Protein AF-A0A645C8V9-F1 (afdb_monomer_lite)

Sequence (67 aa):
MRPEHRRVSEMVIECGHAVPLDEETKKKREELGLDPIPETVQKYPEALEELKTLLKTCKFDKLVAEK

Structure (mmCIF, N/CA/C/O backbone):
data_AF-A0A645C8V9-F1
#
_entry.id  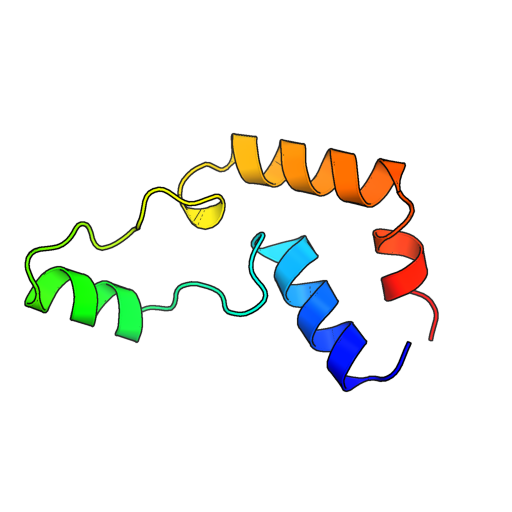 AF-A0A645C8V9-F1
#
loop_
_atom_site.group_PDB
_atom_site.id
_atom_site.type_symbol
_atom_site.label_atom_id
_atom_site.label_alt_id
_atom_site.label_comp_id
_atom_site.label_asym_id
_atom_site.label_entity_id
_atom_site.label_seq_id
_atom_site.pdbx_PDB_ins_code
_atom_site.Cartn_x
_atom_site.Cartn_y
_atom_site.Cartn_z
_atom_site.occupancy
_atom_site.B_iso_or_equiv
_atom_site.auth_seq_id
_atom_site.auth_comp_id
_atom_site.auth_asym_id
_atom_site.auth_atom_id
_atom_site.pdbx_PDB_model_num
ATOM 1 N N . MET A 1 1 ? -11.341 -8.647 14.961 1.00 89.75 1 MET A N 1
ATOM 2 C CA . MET A 1 1 ? -10.878 -9.207 13.662 1.00 89.75 1 MET A CA 1
ATOM 3 C C . MET A 1 1 ? -9.893 -10.345 13.942 1.00 89.75 1 MET A C 1
ATOM 5 O O . MET A 1 1 ? -9.180 -10.238 14.931 1.00 89.75 1 MET A O 1
ATOM 9 N N . ARG A 1 2 ? -9.840 -11.437 13.152 1.00 95.25 2 ARG A N 1
ATOM 10 C CA . ARG A 1 2 ? -8.805 -12.478 13.378 1.00 95.25 2 ARG A CA 1
ATOM 11 C C . ARG A 1 2 ? -7.398 -11.904 13.123 1.00 95.25 2 ARG A C 1
ATOM 13 O O . ARG A 1 2 ? -7.288 -11.021 12.268 1.00 95.25 2 ARG A O 1
ATOM 20 N N . PRO A 1 3 ? -6.346 -12.379 13.815 1.00 95.44 3 PRO A N 1
ATOM 21 C CA . PRO A 1 3 ? -5.000 -11.808 13.708 1.00 95.44 3 PRO A CA 1
ATOM 22 C C . PRO A 1 3 ? -4.460 -11.730 12.274 1.00 95.44 3 PRO A C 1
ATOM 24 O O . PRO A 1 3 ? -3.861 -10.730 11.890 1.00 95.44 3 PRO A O 1
ATOM 27 N N . GLU A 1 4 ? -4.726 -12.743 11.453 1.00 95.94 4 GLU A N 1
ATOM 28 C CA . GLU A 1 4 ? -4.243 -12.827 10.073 1.00 95.94 4 GLU A CA 1
ATOM 29 C C . GLU A 1 4 ? -4.906 -11.770 9.184 1.00 95.94 4 GLU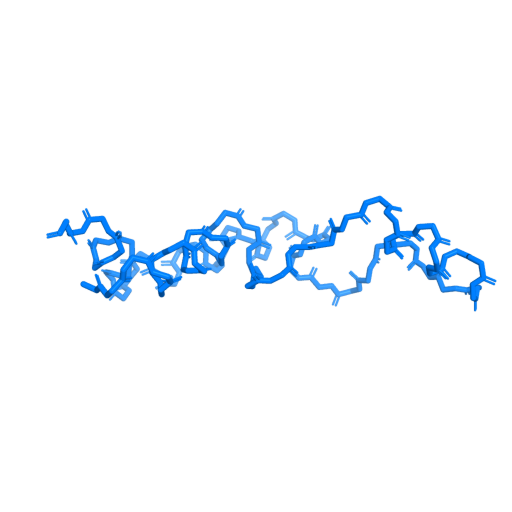 A C 1
ATOM 31 O O . GLU A 1 4 ? -4.237 -11.092 8.408 1.00 95.94 4 GLU A O 1
ATOM 36 N N . HIS A 1 5 ? -6.217 -11.570 9.345 1.00 96.62 5 HIS A N 1
ATOM 37 C CA . HIS A 1 5 ? -6.944 -10.515 8.639 1.00 96.62 5 HIS A CA 1
ATOM 38 C C . HIS A 1 5 ? -6.493 -9.124 9.080 1.00 96.62 5 HIS A C 1
ATOM 40 O O . HIS A 1 5 ? -6.422 -8.220 8.248 1.00 96.62 5 HIS A O 1
ATOM 46 N N . ARG A 1 6 ? -6.151 -8.955 10.363 1.00 96.62 6 ARG A N 1
ATOM 47 C CA . ARG A 1 6 ? -5.629 -7.686 10.879 1.00 96.62 6 ARG A CA 1
ATOM 48 C C . ARG A 1 6 ? -4.296 -7.345 10.233 1.00 96.62 6 ARG A C 1
ATOM 50 O O . ARG A 1 6 ? -4.178 -6.270 9.663 1.00 96.62 6 ARG A O 1
ATOM 57 N N . ARG A 1 7 ? -3.360 -8.296 10.212 1.00 96.38 7 ARG A N 1
ATOM 58 C CA . ARG A 1 7 ? -2.045 -8.122 9.583 1.00 96.38 7 ARG A CA 1
ATOM 59 C C . ARG A 1 7 ? -2.149 -7.745 8.106 1.00 96.38 7 ARG A C 1
ATOM 61 O O . ARG A 1 7 ? -1.435 -6.867 7.637 1.00 96.38 7 ARG A O 1
ATOM 68 N N . VAL A 1 8 ? -3.053 -8.386 7.363 1.00 97.75 8 VAL A N 1
ATOM 69 C CA . VAL A 1 8 ? -3.293 -8.027 5.955 1.00 97.75 8 VAL A CA 1
ATOM 70 C C . VAL A 1 8 ? -3.894 -6.629 5.826 1.00 97.75 8 VAL A C 1
ATOM 72 O O . VAL A 1 8 ? -3.498 -5.863 4.952 1.00 97.75 8 VAL A O 1
ATOM 75 N N . SER A 1 9 ? -4.819 -6.273 6.715 1.00 97.88 9 SER A N 1
ATOM 76 C CA . SER A 1 9 ? -5.440 -4.947 6.722 1.00 97.88 9 SER A CA 1
ATOM 77 C C . SER A 1 9 ? -4.444 -3.837 7.071 1.00 97.88 9 SER A C 1
ATOM 79 O O . SER A 1 9 ? -4.519 -2.758 6.492 1.00 97.88 9 SER A O 1
ATOM 81 N N . GLU A 1 10 ? -3.493 -4.100 7.969 1.00 96.88 10 GLU A N 1
ATOM 82 C CA . GLU A 1 10 ? -2.393 -3.185 8.300 1.00 96.88 10 GLU A CA 1
ATOM 83 C C . GLU A 1 10 ? -1.532 -2.891 7.064 1.00 96.88 10 GLU A C 1
ATOM 85 O O . GLU A 1 10 ? -1.272 -1.723 6.782 1.00 96.88 10 GLU A O 1
ATOM 90 N N . MET A 1 11 ? -1.199 -3.910 6.259 1.00 97.50 11 MET A N 1
ATOM 91 C CA . MET A 1 11 ? -0.472 -3.711 4.996 1.00 97.50 11 MET A CA 1
ATOM 92 C C . MET A 1 11 ? -1.261 -2.830 4.017 1.00 97.50 11 MET A C 1
ATOM 94 O O . MET A 1 11 ? -0.702 -1.896 3.442 1.00 97.50 11 MET A O 1
ATOM 98 N N . VAL A 1 12 ? -2.575 -3.051 3.881 1.00 97.69 12 VAL A N 1
ATOM 99 C CA . VAL A 1 12 ? -3.434 -2.203 3.032 1.00 97.69 12 VAL A CA 1
ATOM 100 C C . VAL A 1 12 ? -3.455 -0.754 3.524 1.00 97.69 12 VAL A C 1
ATOM 102 O O . VAL A 1 12 ? -3.380 0.162 2.712 1.00 97.69 12 VAL A O 1
ATOM 105 N N . ILE A 1 13 ? -3.534 -0.521 4.836 1.00 97.62 13 ILE A N 1
ATOM 106 C CA . ILE A 1 13 ? -3.515 0.837 5.402 1.00 97.62 13 ILE A CA 1
ATOM 107 C C . ILE A 1 13 ? -2.155 1.518 5.171 1.00 97.62 13 ILE A C 1
ATOM 109 O O . ILE A 1 13 ? -2.108 2.720 4.898 1.00 97.62 13 ILE A O 1
ATOM 113 N N . GLU A 1 14 ? -1.059 0.769 5.283 1.00 96.44 14 GLU A N 1
ATOM 114 C CA . GLU A 1 14 ? 0.300 1.303 5.184 1.00 96.44 14 GLU A CA 1
ATOM 115 C C . GLU A 1 14 ? 0.706 1.622 3.740 1.00 96.44 14 GLU A C 1
ATOM 117 O O . GLU A 1 14 ? 1.180 2.726 3.469 1.00 96.44 14 GLU A O 1
ATOM 122 N N . CYS A 1 15 ? 0.496 0.685 2.812 1.00 95.88 15 CYS A N 1
ATOM 123 C CA . CYS A 1 15 ? 1.018 0.765 1.441 1.00 95.88 15 CYS A CA 1
ATOM 124 C C . CYS A 1 15 ? -0.057 0.689 0.343 1.00 95.88 15 CYS A C 1
ATOM 126 O O . CYS A 1 15 ? 0.257 0.663 -0.850 1.00 95.88 15 CYS A O 1
ATOM 128 N N . GLY A 1 16 ? -1.332 0.608 0.723 1.00 97.06 16 GLY A N 1
ATOM 129 C CA . GLY A 1 16 ? -2.455 0.466 -0.203 1.00 97.06 16 GLY A CA 1
ATOM 130 C C . GLY A 1 16 ? -2.661 -0.940 -0.765 1.00 97.06 16 GLY A C 1
ATOM 131 O O . GLY A 1 16 ? -3.569 -1.139 -1.568 1.00 97.06 16 GLY A O 1
ATOM 132 N N . HIS A 1 17 ? -1.855 -1.920 -0.347 1.00 97.69 17 HIS A N 1
ATOM 133 C CA . HIS A 1 17 ? -1.871 -3.274 -0.894 1.00 97.69 17 HIS A CA 1
ATOM 134 C C . HIS A 1 17 ? -1.823 -4.333 0.207 1.00 97.69 17 HIS A C 1
ATOM 136 O O . HIS A 1 17 ? -1.134 -4.195 1.210 1.00 97.69 17 HIS A O 1
ATOM 142 N N . ALA A 1 18 ? -2.528 -5.443 -0.014 1.00 97.38 18 ALA A N 1
ATOM 143 C CA . ALA A 1 18 ? -2.421 -6.626 0.841 1.00 97.38 18 ALA A CA 1
ATOM 144 C C . ALA A 1 18 ? -1.067 -7.343 0.679 1.00 97.38 18 ALA A C 1
ATOM 146 O O . ALA A 1 18 ? -0.645 -8.077 1.567 1.00 97.38 18 ALA A O 1
ATOM 147 N N . VAL A 1 19 ? -0.413 -7.137 -0.467 1.00 96.25 19 VAL A N 1
ATOM 148 C CA . VAL A 1 19 ? 0.925 -7.633 -0.796 1.00 96.25 19 VAL A CA 1
ATOM 149 C C . VAL A 1 19 ? 1.695 -6.450 -1.394 1.00 96.25 19 VAL A C 1
ATOM 151 O O . VAL A 1 19 ? 1.461 -6.115 -2.557 1.00 96.25 19 VAL A O 1
ATOM 154 N N . PRO A 1 20 ? 2.528 -5.757 -0.599 1.00 95.19 20 PRO A N 1
ATOM 155 C CA . PRO A 1 20 ? 3.311 -4.617 -1.067 1.00 95.19 20 PRO A CA 1
ATOM 156 C C . PRO A 1 20 ? 4.336 -5.029 -2.131 1.00 95.19 20 PRO A C 1
ATOM 158 O O . PRO A 1 20 ? 4.844 -6.150 -2.110 1.00 95.19 20 PRO A O 1
ATOM 161 N N . LEU A 1 21 ? 4.693 -4.105 -3.023 1.00 96.19 21 LEU A N 1
ATOM 162 C CA . LEU A 1 21 ? 5.805 -4.297 -3.956 1.00 96.19 21 LEU A CA 1
ATOM 163 C C . LEU A 1 21 ? 7.142 -4.320 -3.196 1.00 96.19 21 LEU A C 1
ATOM 165 O O . LEU A 1 21 ? 7.478 -3.340 -2.525 1.00 96.19 21 LEU A O 1
ATOM 169 N N . ASP A 1 22 ? 7.910 -5.397 -3.360 1.00 95.75 22 ASP A N 1
ATOM 170 C CA . ASP A 1 22 ? 9.250 -5.587 -2.793 1.00 95.75 22 ASP A CA 1
ATOM 171 C C . ASP A 1 22 ? 10.369 -5.485 -3.851 1.00 95.75 22 ASP A C 1
ATOM 173 O O . ASP A 1 22 ? 10.121 -5.362 -5.053 1.00 95.75 22 ASP A O 1
ATOM 177 N N . GLU A 1 23 ? 11.626 -5.505 -3.398 1.00 97.31 23 GLU A N 1
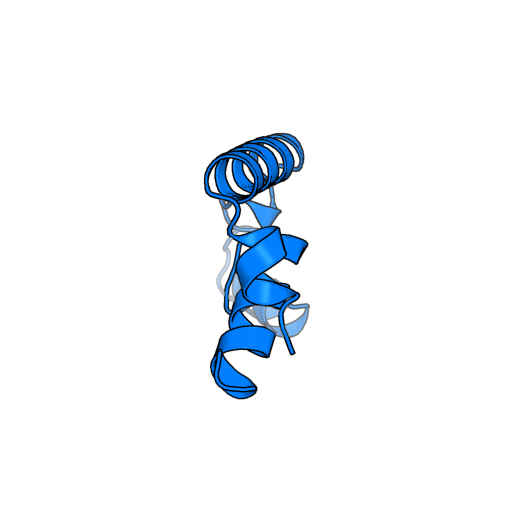ATOM 178 C CA . GLU A 1 23 ? 12.802 -5.374 -4.272 1.00 97.31 23 GLU A CA 1
ATOM 179 C C . GLU A 1 23 ? 12.976 -6.561 -5.231 1.00 97.31 23 GLU A C 1
ATOM 181 O O . GLU A 1 23 ? 13.403 -6.371 -6.371 1.00 97.31 23 GLU A O 1
ATOM 186 N N . GLU A 1 24 ? 12.608 -7.778 -4.813 1.00 98.12 24 GLU A N 1
ATOM 187 C CA . GLU A 1 24 ? 12.647 -8.956 -5.689 1.00 98.12 24 GLU A CA 1
ATOM 188 C C . GLU A 1 24 ? 11.680 -8.779 -6.865 1.00 98.12 24 GLU A C 1
ATOM 190 O O . GLU A 1 24 ? 12.046 -8.991 -8.026 1.00 98.12 24 GLU A O 1
ATOM 195 N N . THR A 1 25 ? 10.463 -8.314 -6.583 1.00 97.50 25 THR A N 1
ATOM 196 C CA . THR A 1 25 ? 9.442 -8.065 -7.598 1.00 97.50 25 THR A CA 1
ATOM 197 C C . THR A 1 25 ? 9.839 -6.913 -8.516 1.00 97.50 25 THR A C 1
ATOM 199 O O . THR A 1 25 ? 9.658 -7.033 -9.729 1.00 97.50 25 THR A O 1
ATOM 202 N N . LYS A 1 26 ? 10.421 -5.824 -7.990 1.00 98.00 26 LYS A N 1
ATOM 203 C CA . LYS A 1 26 ? 10.952 -4.720 -8.817 1.00 98.00 26 LYS A CA 1
ATOM 204 C C . LYS A 1 26 ? 12.005 -5.217 -9.802 1.00 98.00 26 LYS A C 1
ATOM 206 O O . LYS A 1 26 ? 11.870 -4.990 -11.002 1.00 98.00 26 LYS A O 1
ATOM 211 N N . LYS A 1 27 ? 12.991 -5.973 -9.314 1.00 98.50 27 LYS A N 1
ATOM 212 C CA . LYS A 1 27 ? 14.054 -6.538 -10.152 1.00 98.50 27 LYS A CA 1
ATOM 213 C C . LYS A 1 27 ? 13.495 -7.473 -11.225 1.00 98.50 27 LYS A C 1
ATOM 215 O O . LYS A 1 27 ? 13.862 -7.379 -12.392 1.00 98.50 27 LYS A O 1
ATOM 220 N N . LYS A 1 28 ? 12.549 -8.342 -10.861 1.00 98.50 28 LYS A N 1
ATOM 221 C CA . LYS A 1 28 ? 11.895 -9.243 -11.819 1.00 98.50 28 LYS A CA 1
ATOM 222 C C . LYS A 1 28 ? 11.129 -8.481 -12.904 1.00 98.50 28 LYS A C 1
ATOM 224 O O . LYS A 1 28 ? 11.081 -8.926 -14.046 1.00 98.50 28 LYS A O 1
ATOM 229 N N . ARG A 1 29 ? 10.522 -7.338 -12.570 1.00 98.38 29 ARG A N 1
ATOM 230 C CA . ARG A 1 29 ? 9.859 -6.468 -13.553 1.00 98.38 29 ARG A CA 1
ATOM 231 C C . ARG A 1 29 ? 10.867 -5.867 -14.531 1.00 98.38 29 ARG A C 1
ATOM 233 O O . ARG A 1 29 ? 10.616 -5.934 -15.730 1.00 98.38 29 ARG A O 1
ATOM 240 N N . GLU A 1 30 ? 12.007 -5.381 -14.044 1.00 98.44 30 GLU A N 1
ATOM 241 C CA . GLU A 1 30 ? 13.101 -4.882 -14.892 1.00 98.44 30 GLU A CA 1
ATOM 242 C C . GLU A 1 30 ? 13.639 -5.964 -15.840 1.00 98.44 30 GLU A C 1
ATOM 244 O O . GLU A 1 30 ? 13.779 -5.714 -17.036 1.00 98.44 30 GLU A O 1
ATOM 249 N N . GLU A 1 31 ? 13.876 -7.185 -15.342 1.00 98.56 31 GLU A N 1
ATOM 250 C CA . GLU A 1 31 ? 14.323 -8.335 -16.151 1.00 98.56 31 GLU A CA 1
ATOM 251 C C . GLU A 1 31 ? 13.329 -8.690 -17.271 1.00 98.56 31 GLU A C 1
ATOM 253 O O . GLU A 1 31 ? 13.725 -9.163 -18.337 1.00 98.56 31 GLU A O 1
ATOM 258 N N . LEU A 1 32 ? 12.038 -8.431 -17.049 1.00 98.50 32 LEU A N 1
ATOM 259 C CA . LEU A 1 32 ? 10.967 -8.609 -18.031 1.00 98.50 32 LEU A CA 1
ATOM 260 C C . LEU A 1 32 ? 10.758 -7.381 -18.939 1.00 98.50 32 LEU A C 1
ATOM 262 O O . LEU A 1 32 ? 9.851 -7.396 -19.772 1.00 98.50 32 LEU A O 1
ATOM 266 N N . GLY A 1 33 ? 11.562 -6.322 -18.795 1.00 98.38 33 GLY A N 1
ATOM 267 C CA . GLY A 1 33 ? 11.444 -5.083 -19.571 1.00 98.38 33 GLY A CA 1
ATOM 268 C C . GLY A 1 33 ? 10.254 -4.201 -19.174 1.00 98.38 33 GLY A C 1
ATOM 269 O O . GLY A 1 33 ? 9.798 -3.385 -19.974 1.00 98.38 33 GLY A O 1
ATOM 270 N N . LEU A 1 34 ? 9.721 -4.379 -17.964 1.00 98.25 34 LEU A N 1
ATOM 271 C CA . LEU A 1 34 ? 8.626 -3.584 -17.408 1.00 98.25 34 LEU A CA 1
ATOM 272 C C . LEU A 1 34 ? 9.168 -2.461 -16.515 1.00 98.25 34 LEU A C 1
ATOM 274 O O . LEU A 1 34 ? 10.246 -2.584 -15.941 1.00 98.25 34 LEU A O 1
ATOM 278 N N . ASP A 1 35 ? 8.374 -1.400 -16.324 1.00 97.62 35 ASP A N 1
ATOM 279 C CA . ASP A 1 35 ? 8.669 -0.385 -15.303 1.00 97.62 35 ASP A CA 1
ATOM 280 C C . ASP A 1 35 ? 8.785 -1.071 -13.921 1.00 97.62 35 ASP A C 1
ATOM 282 O O . ASP A 1 35 ? 7.844 -1.790 -13.540 1.00 97.62 35 ASP A O 1
ATOM 286 N N . PRO A 1 36 ? 9.897 -0.882 -13.179 1.00 97.44 36 PRO A N 1
ATOM 287 C CA . PRO A 1 36 ? 10.115 -1.508 -11.876 1.00 97.44 36 PRO A CA 1
ATOM 288 C C . PRO A 1 36 ? 8.984 -1.209 -10.886 1.00 97.44 36 PRO A C 1
ATOM 290 O O . PRO A 1 36 ? 8.629 -2.070 -10.079 1.00 97.44 36 PRO A O 1
ATOM 293 N N . ILE A 1 37 ? 8.375 -0.022 -10.976 1.00 96.81 37 ILE A N 1
ATOM 294 C CA . ILE A 1 37 ? 7.264 0.419 -10.136 1.00 96.81 37 ILE A CA 1
ATOM 295 C C . ILE A 1 37 ? 5.983 0.500 -10.996 1.00 96.81 37 ILE A C 1
ATOM 297 O O . ILE A 1 37 ? 5.825 1.411 -11.814 1.00 96.81 37 ILE A O 1
ATOM 301 N N . PRO A 1 38 ? 5.023 -0.428 -10.821 1.00 96.31 38 PRO A N 1
ATOM 302 C CA . PRO A 1 38 ? 3.787 -0.431 -11.595 1.00 96.31 38 PRO A CA 1
ATOM 303 C C . PRO A 1 38 ? 2.901 0.778 -11.268 1.00 96.31 38 PRO A C 1
ATOM 305 O O . PRO A 1 38 ? 2.943 1.306 -10.158 1.00 96.31 38 PRO A O 1
ATOM 308 N N . GLU A 1 39 ? 2.039 1.144 -12.219 1.00 96.69 39 GLU A N 1
ATOM 309 C CA . GLU A 1 39 ? 1.031 2.214 -12.131 1.00 96.69 39 GLU A CA 1
ATOM 310 C C . GLU A 1 39 ? -0.069 1.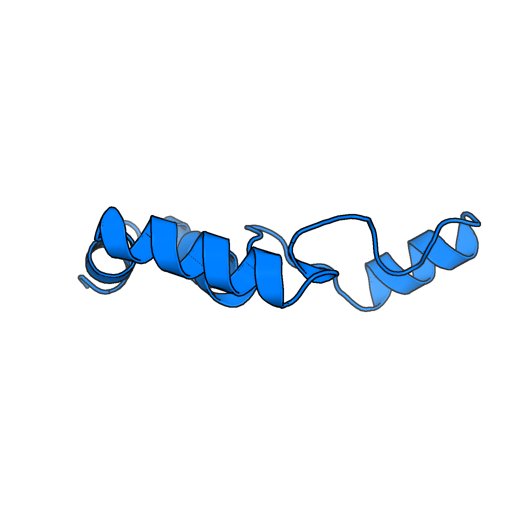904 -11.094 1.00 96.69 39 GLU A C 1
ATOM 312 O O . GLU A 1 39 ? -1.206 1.579 -11.426 1.00 96.69 39 GLU A O 1
ATOM 317 N N . THR A 1 40 ? 0.296 1.935 -9.814 1.00 96.38 40 THR A N 1
ATOM 318 C CA . THR A 1 40 ? -0.529 1.535 -8.662 1.00 96.38 40 THR A CA 1
ATOM 319 C C . THR A 1 40 ? -0.456 2.585 -7.557 1.00 96.38 40 THR A C 1
ATOM 321 O O . THR A 1 40 ? 0.388 3.477 -7.601 1.00 96.38 40 THR A O 1
ATOM 324 N N . VAL A 1 41 ? -1.276 2.442 -6.509 1.00 96.25 41 VAL A N 1
ATOM 325 C CA . VAL A 1 41 ? -1.264 3.335 -5.330 1.00 96.25 41 VAL A CA 1
ATOM 326 C C . VAL A 1 41 ? 0.135 3.477 -4.709 1.00 96.25 41 VAL A C 1
ATOM 328 O O . VAL A 1 41 ? 0.468 4.531 -4.185 1.00 96.25 41 VAL A O 1
ATOM 331 N N . GLN A 1 42 ? 0.998 2.459 -4.814 1.00 93.38 42 GLN A N 1
ATOM 332 C CA . GLN A 1 42 ? 2.349 2.502 -4.245 1.00 93.38 42 GLN A CA 1
ATOM 333 C C . GLN A 1 42 ? 3.319 3.389 -5.057 1.00 93.38 42 GLN A C 1
ATOM 335 O O . GLN A 1 42 ? 4.358 3.786 -4.531 1.00 93.38 42 GLN A O 1
ATOM 340 N N . LYS A 1 43 ? 2.989 3.726 -6.315 1.00 96.25 43 LYS A N 1
ATOM 341 C CA . LYS A 1 43 ? 3.745 4.675 -7.155 1.00 96.25 43 LYS A CA 1
ATOM 342 C C . LYS A 1 43 ? 3.396 6.135 -6.853 1.00 96.25 43 LYS A C 1
ATOM 344 O O . LYS A 1 43 ? 4.247 7.0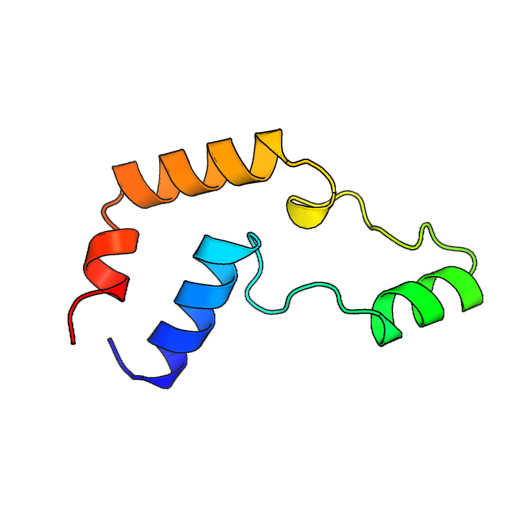01 -7.026 1.00 96.25 43 LYS A O 1
ATOM 349 N N . TYR A 1 44 ? 2.168 6.384 -6.399 1.00 97.31 44 TYR A N 1
ATOM 350 C CA . TYR A 1 44 ? 1.562 7.712 -6.288 1.00 97.31 44 TYR A CA 1
ATOM 351 C C . TYR A 1 44 ? 1.240 8.050 -4.822 1.00 97.31 44 TYR A C 1
ATOM 353 O O . TYR A 1 44 ? 0.208 7.607 -4.308 1.00 97.31 44 TYR A O 1
ATOM 361 N N . PRO A 1 45 ? 2.096 8.818 -4.117 1.00 96.19 45 PRO A N 1
ATOM 362 C CA . PRO A 1 45 ? 1.882 9.171 -2.710 1.00 96.19 45 PRO A CA 1
ATOM 363 C C . PRO A 1 45 ? 0.529 9.840 -2.434 1.00 96.19 45 PRO A C 1
ATOM 365 O O . PRO A 1 45 ? -0.096 9.576 -1.409 1.00 96.19 45 PRO A O 1
ATOM 368 N N . GLU A 1 46 ? 0.047 10.669 -3.355 1.00 98.00 46 GLU A N 1
ATOM 369 C CA . GLU A 1 46 ? -1.258 11.324 -3.291 1.00 98.00 46 GLU A CA 1
ATOM 370 C C . GLU A 1 46 ? -2.414 10.314 -3.293 1.00 98.00 46 GLU A C 1
ATOM 372 O O . GLU A 1 46 ? -3.323 10.422 -2.471 1.00 98.00 46 GLU A O 1
ATOM 377 N N . ALA A 1 47 ? -2.331 9.268 -4.120 1.00 97.88 47 ALA A N 1
ATOM 378 C CA . ALA A 1 47 ? -3.341 8.216 -4.176 1.00 97.88 47 ALA A CA 1
ATOM 379 C C . ALA A 1 47 ? -3.375 7.397 -2.874 1.00 97.88 47 ALA A C 1
ATOM 381 O O . ALA A 1 47 ? -4.439 6.955 -2.435 1.00 97.88 47 ALA A O 1
ATOM 382 N N . LEU A 1 48 ? -2.221 7.212 -2.222 1.00 98.12 48 LEU A N 1
ATOM 383 C CA . LEU A 1 48 ? -2.151 6.551 -0.918 1.00 98.12 48 LEU A CA 1
ATOM 384 C C . LEU A 1 48 ? -2.827 7.388 0.177 1.00 98.12 48 LEU A C 1
ATOM 386 O O . LEU A 1 48 ? -3.519 6.836 1.035 1.00 98.12 48 LEU A O 1
ATOM 390 N N . GLU A 1 49 ? -2.669 8.710 0.151 1.00 98.31 49 GLU A N 1
ATOM 391 C CA . GLU A 1 49 ? -3.336 9.601 1.107 1.00 98.31 49 GLU A CA 1
ATOM 392 C C . GLU A 1 49 ? -4.852 9.691 0.873 1.00 98.31 49 GLU A C 1
ATOM 394 O O . GLU A 1 49 ? -5.631 9.676 1.836 1.00 98.31 49 GLU A O 1
ATOM 399 N N . GLU A 1 50 ? -5.299 9.689 -0.384 1.00 98.50 50 GLU A N 1
ATOM 400 C CA . GLU A 1 50 ? -6.720 9.570 -0.729 1.00 98.50 50 GLU A CA 1
ATOM 401 C C . GLU A 1 50 ? -7.310 8.250 -0.216 1.00 98.50 50 GLU A C 1
ATOM 403 O O . GLU A 1 50 ? -8.347 8.248 0.458 1.00 98.50 50 GLU A O 1
ATOM 408 N N . LEU A 1 51 ? -6.612 7.131 -0.436 1.00 98.25 51 LEU A N 1
ATOM 409 C CA . LEU A 1 51 ? -7.017 5.828 0.086 1.00 98.25 51 LEU A CA 1
ATOM 410 C C . LEU A 1 51 ? -7.129 5.846 1.615 1.00 98.25 51 LEU A C 1
ATOM 412 O O . LEU A 1 51 ? -8.159 5.451 2.165 1.00 98.25 51 LEU A O 1
ATOM 416 N N . LYS A 1 52 ? -6.103 6.336 2.321 1.00 98.38 52 LYS A N 1
ATOM 417 C CA . LYS A 1 52 ? -6.126 6.451 3.790 1.00 98.38 52 LYS A CA 1
ATOM 418 C C . LYS A 1 52 ? -7.290 7.311 4.272 1.00 98.38 52 LYS A C 1
ATOM 420 O O . LYS A 1 52 ? -7.880 7.004 5.309 1.00 98.38 52 LYS A O 1
ATOM 425 N N . THR A 1 53 ? -7.633 8.366 3.538 1.00 98.62 53 THR A N 1
ATOM 426 C CA . THR A 1 53 ? -8.787 9.217 3.844 1.00 98.62 53 THR A CA 1
ATOM 427 C C . THR A 1 53 ? -10.086 8.419 3.763 1.00 98.62 53 THR A C 1
ATOM 429 O O . THR A 1 53 ? -10.842 8.411 4.735 1.00 98.62 53 THR A O 1
ATOM 432 N N . LEU A 1 54 ? -10.304 7.662 2.683 1.00 98.50 54 LEU A N 1
ATOM 433 C CA . LEU A 1 54 ? -11.484 6.801 2.530 1.00 98.50 54 LEU A CA 1
ATOM 434 C C . LEU A 1 54 ? -11.580 5.748 3.645 1.00 98.50 54 LEU A C 1
ATOM 436 O O . LEU A 1 54 ? -12.633 5.600 4.270 1.00 98.50 54 LEU A O 1
ATOM 440 N N . LEU A 1 55 ? -10.473 5.063 3.955 1.00 98.31 55 LEU A N 1
ATOM 441 C CA . LEU A 1 55 ? -10.431 4.054 5.019 1.00 98.31 55 LEU A CA 1
ATOM 442 C C . LEU A 1 55 ? -10.809 4.650 6.386 1.00 98.31 55 LEU A C 1
ATOM 444 O O . LEU A 1 55 ? -11.587 4.041 7.127 1.00 98.31 55 LEU A O 1
ATOM 448 N N . LYS A 1 56 ? -10.328 5.861 6.697 1.00 98.44 56 LYS A N 1
ATOM 449 C CA . LYS A 1 56 ? -10.690 6.597 7.922 1.00 98.44 56 LYS A CA 1
ATOM 450 C C . LYS A 1 56 ? -12.160 7.016 7.939 1.00 98.44 56 LYS A C 1
ATOM 452 O O . LYS A 1 56 ? -12.815 6.886 8.974 1.00 98.44 56 LYS A O 1
ATOM 457 N N . THR A 1 57 ? -12.716 7.480 6.817 1.00 98.62 57 THR A N 1
ATOM 458 C CA . THR A 1 57 ? -14.148 7.825 6.713 1.00 98.62 57 THR A CA 1
ATOM 459 C C . THR A 1 57 ? -15.032 6.607 6.995 1.00 98.62 57 THR A C 1
ATOM 461 O O . THR A 1 57 ? -16.051 6.723 7.678 1.00 98.62 57 THR A O 1
ATOM 464 N N . CYS A 1 58 ? -14.601 5.420 6.568 1.00 98.00 58 CYS A N 1
ATOM 465 C CA . CYS A 1 58 ? -15.271 4.153 6.864 1.00 98.00 58 CYS A CA 1
ATOM 466 C C . CYS A 1 58 ? -14.983 3.603 8.272 1.00 98.00 58 CYS A C 1
ATOM 468 O O . CYS A 1 58 ? -15.512 2.549 8.623 1.00 98.00 58 CYS A O 1
ATOM 470 N N . LYS A 1 59 ? -14.165 4.289 9.086 1.00 98.12 59 LYS A N 1
ATOM 471 C CA . LYS A 1 59 ? -13.679 3.824 10.400 1.00 98.12 59 LYS A CA 1
ATOM 472 C C . LYS A 1 59 ? -12.949 2.474 10.331 1.00 98.12 59 LYS A C 1
ATOM 474 O O . LYS A 1 59 ? -12.913 1.737 11.318 1.00 98.12 59 LYS A O 1
ATOM 479 N N . PHE A 1 60 ? -12.395 2.131 9.170 1.00 98.19 60 PHE A N 1
ATOM 480 C CA . PHE A 1 60 ? -11.708 0.859 8.963 1.00 98.19 60 PHE A CA 1
ATOM 481 C C . PHE A 1 60 ? -10.421 0.780 9.790 1.00 98.19 60 PHE A C 1
ATOM 483 O O . PHE A 1 60 ? -10.140 -0.246 10.398 1.00 98.19 60 PHE A O 1
ATOM 490 N N . ASP A 1 61 ? -9.700 1.894 9.903 1.00 97.12 61 ASP A N 1
ATOM 491 C CA . ASP A 1 61 ? -8.552 2.063 10.797 1.00 97.12 61 ASP A CA 1
ATOM 492 C C . ASP A 1 61 ? -8.878 1.680 12.250 1.00 97.12 61 ASP A C 1
ATOM 494 O O . ASP A 1 61 ? -8.101 0.986 12.907 1.00 97.12 61 ASP A O 1
ATOM 498 N N . LYS A 1 62 ? -10.064 2.059 12.739 1.00 97.38 62 LYS A N 1
ATOM 499 C CA . LYS A 1 62 ? -10.523 1.716 14.093 1.00 97.38 62 LYS A CA 1
ATOM 500 C C . LYS A 1 62 ? -10.829 0.230 14.225 1.00 97.38 62 LYS A C 1
ATOM 502 O O . LYS A 1 62 ? -10.344 -0.399 15.159 1.00 97.38 62 LYS A O 1
ATOM 507 N N . LEU A 1 63 ? -11.558 -0.338 13.262 1.00 97.25 63 LEU A N 1
ATOM 508 C CA . LEU A 1 63 ? -11.865 -1.771 13.222 1.00 97.25 63 LEU A CA 1
ATOM 509 C C . LEU A 1 63 ? -10.586 -2.630 13.223 1.00 97.25 63 LEU A C 1
ATOM 511 O O . LEU A 1 63 ? -10.521 -3.668 13.885 1.00 97.25 63 LEU A O 1
ATOM 515 N N . VAL A 1 64 ? -9.553 -2.192 12.499 1.00 97.06 64 VAL A N 1
ATOM 516 C CA . VAL A 1 64 ? -8.241 -2.858 12.436 1.00 97.06 64 VAL A CA 1
ATOM 517 C C . VAL A 1 64 ? -7.421 -2.647 13.715 1.00 97.06 64 VAL A C 1
ATOM 519 O O . VAL A 1 64 ? -6.563 -3.471 14.012 1.00 97.06 64 VAL A O 1
ATOM 522 N N . ALA A 1 65 ? -7.700 -1.633 14.533 1.00 94.69 65 ALA A N 1
ATOM 523 C CA . ALA A 1 65 ? -7.024 -1.413 15.818 1.00 94.69 65 ALA A CA 1
ATOM 524 C C . ALA A 1 65 ? -7.673 -2.152 17.013 1.00 94.69 65 ALA A C 1
ATOM 526 O O . ALA A 1 65 ? -7.025 -2.349 18.042 1.00 94.69 65 ALA A O 1
ATOM 527 N N . GLU A 1 66 ? -8.937 -2.576 16.904 1.00 91.50 66 GLU A N 1
ATOM 528 C C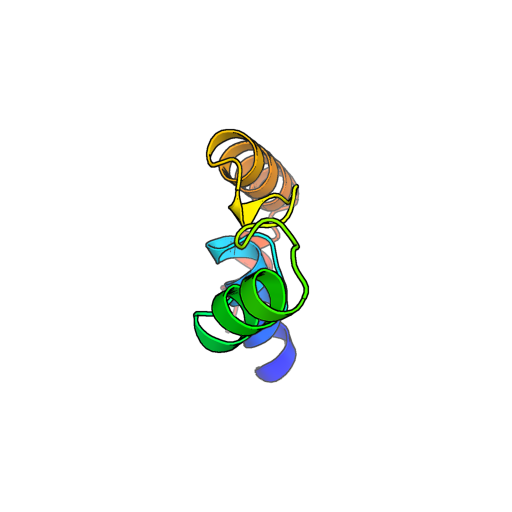A . GLU A 1 66 ? -9.681 -3.272 17.971 1.00 91.50 66 GLU A CA 1
ATOM 529 C C . GLU A 1 66 ? -9.113 -4.663 18.256 1.00 91.50 66 GLU A C 1
ATOM 531 O O . GLU A 1 66 ? -9.303 -5.539 17.422 1.00 91.50 66 GLU A O 1
ATOM 536 N N . LYS A 1 67 ? -8.451 -4.895 19.396 1.00 76.69 67 LYS A N 1
ATOM 537 C CA . LYS A 1 67 ? -7.770 -6.169 19.709 1.00 76.69 67 LYS A CA 1
ATOM 538 C C . LYS A 1 67 ? -8.701 -7.379 19.761 1.00 76.69 67 LYS A C 1
ATOM 540 O O . LYS A 1 67 ? -9.672 -7.348 20.542 1.00 76.69 67 LYS A O 1
#

Organism: NCBI:txid1076179

pLDDT: mean 96.78, std 2.93, range [76.69, 98.62]

Radius of gyration: 14.09 Å; chains: 1; bounding box: 30×24×39 Å

Secondary structure (DSSP, 8-state):
--HHHHHHHHHHHHHSSSS---HHHHHHHHHTTS-SS-SSTTT-HHHHHHHHHHHHHTTHHHHHH--

Foldseek 3Di:
DPPLVLLLVVCCLPQVGSDDQDPVQLVVCVVVVHHSDDPDSNVPVVSSVVSNVVCVVVVVVVVSVDD